Protein AF-A0A4U9XJS8-F1 (afdb_monomer_lite)

Radius of gyration: 16.62 Å; chains: 1; bounding box: 38×32×44 Å

Structure (mmCIF, N/CA/C/O backbone):
data_AF-A0A4U9XJS8-F1
#
_entry.id   AF-A0A4U9XJS8-F1
#
loop_
_atom_site.group_PDB
_atom_site.id
_atom_site.type_symbol
_atom_site.label_atom_id
_atom_site.label_alt_id
_atom_site.label_comp_id
_atom_site.label_asym_id
_atom_site.label_entity_id
_atom_site.label_seq_id
_atom_site.pdbx_PDB_ins_code
_atom_site.Cartn_x
_atom_site.Cartn_y
_atom_site.Cartn_z
_atom_site.occupancy
_atom_site.B_iso_or_equiv
_atom_site.auth_seq_id
_atom_site.auth_comp_id
_atom_site.auth_asym_id
_atom_site.auth_atom_id
_atom_site.pdbx_PDB_model_num
ATOM 1 N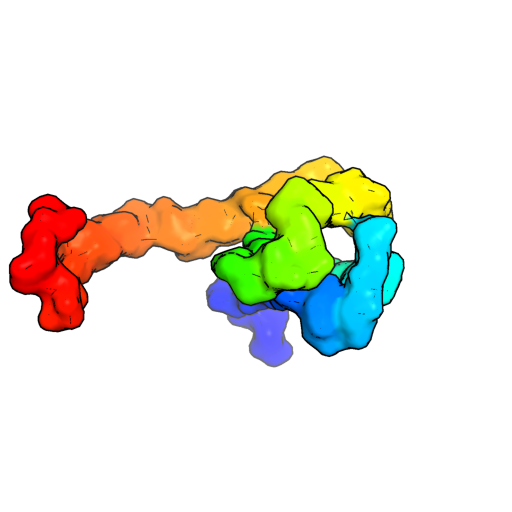 N . MET A 1 1 ? -21.042 -5.990 -4.225 1.00 69.31 1 MET A N 1
ATOM 2 C CA . MET A 1 1 ? -20.826 -7.019 -3.186 1.00 69.31 1 MET A CA 1
ATOM 3 C C . MET A 1 1 ? -19.716 -6.638 -2.203 1.00 69.31 1 MET A C 1
ATOM 5 O O . MET A 1 1 ? -19.952 -6.819 -1.026 1.00 69.31 1 MET A O 1
ATOM 9 N N . TRP A 1 2 ? -18.571 -6.056 -2.603 1.00 83.12 2 TRP A N 1
ATOM 10 C CA . TRP A 1 2 ? -17.618 -5.452 -1.639 1.00 83.12 2 TRP A CA 1
ATOM 11 C C . TRP A 1 2 ? -17.860 -3.950 -1.381 1.00 83.12 2 TRP A C 1
ATOM 13 O O . TRP A 1 2 ? -17.560 -3.458 -0.302 1.00 83.12 2 TRP A O 1
ATOM 23 N N . LYS A 1 3 ? -18.433 -3.226 -2.358 1.00 83.69 3 LYS A N 1
ATOM 24 C CA . LYS A 1 3 ? -18.662 -1.767 -2.296 1.00 83.69 3 LYS A CA 1
ATOM 25 C C . LYS A 1 3 ? -19.501 -1.319 -1.098 1.00 83.69 3 LYS A C 1
ATOM 27 O O . LYS A 1 3 ? -19.254 -0.250 -0.560 1.00 83.69 3 LYS A O 1
ATOM 32 N N . ASP A 1 4 ? -20.448 -2.155 -0.684 1.00 90.50 4 ASP A N 1
ATOM 33 C CA . ASP A 1 4 ? -21.396 -1.873 0.399 1.00 90.50 4 ASP A CA 1
ATOM 34 C C . ASP A 1 4 ? -20.822 -2.195 1.793 1.00 90.50 4 ASP A C 1
ATOM 36 O O . ASP A 1 4 ? -21.500 -2.015 2.800 1.00 90.50 4 ASP A O 1
ATOM 40 N N . LEU A 1 5 ? -19.587 -2.709 1.860 1.00 92.50 5 LEU A N 1
ATOM 41 C CA . LEU A 1 5 ? -18.896 -3.036 3.102 1.00 92.50 5 LEU A CA 1
ATOM 42 C C . LEU A 1 5 ? -17.829 -1.977 3.380 1.00 92.50 5 LEU A C 1
ATOM 44 O O . LEU A 1 5 ? -16.852 -1.850 2.639 1.00 92.50 5 LEU A O 1
ATOM 48 N N . ASP A 1 6 ? -17.999 -1.224 4.461 1.00 88.88 6 ASP A N 1
ATOM 49 C CA . ASP A 1 6 ? -17.090 -0.127 4.826 1.00 88.88 6 ASP A CA 1
ATOM 50 C C . ASP A 1 6 ? -15.751 -0.608 5.399 1.00 88.88 6 ASP A C 1
ATOM 52 O O . ASP A 1 6 ? -14.809 0.168 5.521 1.00 88.88 6 ASP A O 1
ATOM 56 N N . ASN A 1 7 ? -15.651 -1.891 5.743 1.00 90.94 7 ASN A N 1
ATOM 57 C CA . ASN A 1 7 ? -14.498 -2.494 6.405 1.00 90.94 7 ASN A CA 1
ATOM 58 C C . ASN A 1 7 ? -13.647 -3.391 5.490 1.00 90.94 7 ASN A C 1
ATOM 60 O O . ASN A 1 7 ? -12.811 -4.139 5.994 1.00 90.94 7 ASN A O 1
ATOM 64 N N . ILE A 1 8 ? -13.865 -3.346 4.173 1.00 93.50 8 ILE A N 1
ATOM 65 C CA . ILE A 1 8 ? -13.076 -4.104 3.193 1.00 93.50 8 ILE A CA 1
ATOM 66 C C . ILE A 1 8 ? -12.116 -3.164 2.460 1.00 93.50 8 ILE A C 1
ATOM 68 O O . ILE A 1 8 ? -12.547 -2.222 1.785 1.00 93.50 8 ILE A O 1
ATOM 72 N N . TYR A 1 9 ? -10.827 -3.479 2.589 1.00 94.88 9 TYR A N 1
ATOM 73 C CA . TYR A 1 9 ? -9.682 -2.771 2.019 1.00 94.88 9 TYR A CA 1
ATOM 74 C C . TYR A 1 9 ? -8.802 -3.759 1.249 1.00 94.88 9 TYR A C 1
ATOM 76 O O . TYR A 1 9 ? -8.863 -4.966 1.492 1.00 94.88 9 TYR A O 1
ATOM 84 N N . THR A 1 10 ? -8.003 -3.251 0.318 1.00 95.19 10 THR A N 1
ATOM 85 C CA . THR A 1 10 ? -7.097 -4.055 -0.506 1.00 95.19 10 THR A CA 1
ATOM 86 C C . THR A 1 10 ? -5.685 -3.531 -0.345 1.00 95.19 10 THR A C 1
ATOM 88 O O . THR A 1 10 ? -5.427 -2.365 -0.636 1.00 95.19 10 THR A O 1
ATOM 91 N N . ASP A 1 11 ? -4.774 -4.384 0.109 1.00 94.44 11 ASP A N 1
ATOM 92 C CA . ASP A 1 11 ? -3.355 -4.091 0.001 1.00 94.44 11 ASP A CA 1
ATOM 93 C C . ASP A 1 11 ? -2.846 -4.488 -1.393 1.00 94.44 11 ASP A C 1
ATOM 95 O O . ASP A 1 11 ? -3.350 -5.428 -2.012 1.00 94.44 11 ASP A O 1
ATOM 99 N N . ILE A 1 12 ? -1.885 -3.730 -1.911 1.00 95.31 12 ILE A N 1
ATOM 100 C CA . ILE A 1 12 ? -1.235 -3.994 -3.206 1.00 95.31 12 ILE A CA 1
ATOM 101 C C . ILE A 1 12 ? 0.226 -4.412 -3.006 1.00 95.31 12 ILE A C 1
ATOM 103 O O . ILE A 1 12 ? 1.097 -4.049 -3.796 1.00 95.31 12 ILE A O 1
ATOM 107 N N . SER A 1 13 ? 0.502 -5.151 -1.929 1.00 94.25 13 SER A N 1
ATOM 108 C CA . SER A 1 13 ? 1.865 -5.537 -1.573 1.00 94.25 13 SER A CA 1
ATOM 109 C C . SER A 1 13 ? 2.468 -6.537 -2.560 1.00 94.25 13 SER A C 1
ATOM 111 O O . SER A 1 13 ? 1.742 -7.302 -3.194 1.00 94.25 13 SER A O 1
ATOM 113 N N . ALA A 1 14 ? 3.799 -6.522 -2.709 1.00 93.38 14 ALA A N 1
ATOM 114 C CA . ALA A 1 14 ? 4.548 -7.407 -3.617 1.00 93.38 14 ALA A CA 1
ATOM 115 C C . ALA A 1 14 ? 4.147 -7.342 -5.109 1.00 93.38 14 ALA A C 1
ATOM 117 O O . ALA A 1 14 ? 4.572 -8.183 -5.906 1.00 93.38 14 ALA A O 1
ATOM 118 N N . ILE A 1 15 ? 3.338 -6.364 -5.531 1.00 92.69 15 ILE A N 1
ATOM 119 C CA . ILE A 1 15 ? 2.744 -6.364 -6.877 1.00 92.69 15 ILE A CA 1
ATOM 120 C C . ILE A 1 15 ? 3.791 -6.330 -8.005 1.00 92.69 15 ILE A C 1
ATOM 122 O O . ILE A 1 15 ? 3.569 -6.945 -9.047 1.00 92.69 15 ILE A O 1
ATOM 126 N N . GLN A 1 16 ? 4.951 -5.710 -7.764 1.00 91.50 16 GLN A N 1
ATOM 127 C CA . GLN A 1 16 ? 6.116 -5.690 -8.661 1.00 91.50 16 GLN A CA 1
ATOM 128 C C . GLN A 1 16 ? 6.779 -7.052 -8.900 1.00 91.50 16 GLN A C 1
ATOM 130 O O . GLN A 1 16 ? 7.410 -7.254 -9.939 1.00 91.50 16 GLN A O 1
ATOM 135 N N . ASP A 1 17 ? 6.609 -7.988 -7.968 1.00 89.25 17 ASP A N 1
ATOM 136 C CA . ASP A 1 17 ? 7.269 -9.294 -7.996 1.00 89.25 17 ASP A CA 1
ATOM 137 C C . ASP A 1 17 ? 6.303 -10.415 -8.410 1.00 89.25 17 ASP A C 1
ATOM 139 O O . ASP A 1 17 ? 6.714 -11.412 -9.011 1.00 89.25 17 ASP A O 1
ATOM 143 N N . ILE A 1 18 ? 5.008 -10.254 -8.110 1.00 86.06 18 ILE A N 1
ATOM 144 C CA . ILE A 1 18 ? 3.968 -11.261 -8.372 1.00 86.06 18 ILE A CA 1
ATOM 145 C C . ILE A 1 18 ? 3.517 -11.231 -9.836 1.00 86.06 18 ILE A C 1
ATOM 147 O O . ILE A 1 18 ? 3.376 -12.290 -10.458 1.00 86.06 18 ILE A O 1
ATOM 151 N N . ASP A 1 19 ? 3.293 -10.041 -10.404 1.00 73.38 19 ASP A N 1
ATOM 152 C CA . ASP A 1 19 ? 2.879 -9.905 -11.804 1.00 73.38 19 ASP A CA 1
ATOM 153 C C . ASP A 1 19 ? 4.088 -9.843 -12.742 1.00 73.38 19 ASP A C 1
ATOM 155 O O . ASP A 1 19 ? 4.390 -8.809 -13.330 1.00 73.38 19 ASP A O 1
ATOM 159 N N . SER A 1 20 ? 4.774 -10.984 -12.884 1.00 76.88 20 SER A N 1
ATOM 160 C CA . SER A 1 20 ? 5.956 -11.168 -13.736 1.00 76.88 20 SER A CA 1
ATOM 161 C C . SER A 1 20 ? 7.044 -10.110 -13.481 1.00 76.88 20 SER A C 1
ATOM 163 O O . SER A 1 20 ? 6.976 -9.063 -14.132 1.00 76.88 20 SER A O 1
ATOM 165 N N . PRO A 1 21 ? 8.116 -10.436 -12.723 1.00 77.06 21 PRO A N 1
ATOM 166 C CA . PRO A 1 21 ? 9.140 -9.492 -12.277 1.00 77.06 21 PRO A CA 1
ATOM 167 C C . PRO A 1 21 ? 9.428 -8.384 -13.285 1.00 77.06 21 PRO A C 1
ATOM 169 O O . PRO A 1 21 ? 9.765 -8.646 -14.449 1.00 77.06 21 PRO A O 1
ATOM 172 N N . ASP A 1 22 ? 9.207 -7.156 -12.842 1.00 85.25 22 ASP A N 1
ATOM 173 C CA . ASP A 1 22 ? 9.368 -5.956 -13.647 1.00 85.25 22 ASP A CA 1
ATOM 174 C C . ASP A 1 22 ? 10.574 -5.151 -13.151 1.00 85.25 22 ASP A C 1
ATOM 176 O O . ASP A 1 22 ? 11.208 -5.502 -12.157 1.00 85.25 22 ASP A O 1
ATOM 180 N N . GLN A 1 23 ? 10.958 -4.108 -13.874 1.00 91.56 23 GLN A N 1
ATOM 181 C CA . GLN A 1 23 ? 12.044 -3.217 -13.460 1.00 91.56 23 GLN A CA 1
ATOM 182 C C . GLN A 1 23 ? 11.476 -1.856 -13.103 1.00 91.56 23 GLN A C 1
ATOM 184 O O . GLN A 1 23 ? 10.520 -1.409 -13.736 1.00 91.56 23 GLN A O 1
ATOM 189 N N . PHE A 1 24 ? 12.074 -1.198 -12.113 1.00 94.38 24 PHE A N 1
ATOM 190 C CA . PHE A 1 24 ? 11.671 0.131 -11.667 1.00 94.38 24 PHE A CA 1
ATOM 191 C C . PHE A 1 24 ? 11.547 1.116 -12.855 1.00 94.38 24 PHE A C 1
ATOM 193 O O . PHE A 1 24 ? 12.442 1.142 -13.708 1.00 94.38 24 PHE A O 1
ATOM 200 N N . PRO A 1 25 ? 10.455 1.905 -12.959 1.00 94.56 25 PRO A N 1
ATOM 201 C CA . PRO A 1 25 ? 9.389 2.117 -11.969 1.00 94.56 25 PRO A CA 1
ATOM 202 C C . PRO A 1 25 ? 8.182 1.157 -12.101 1.00 94.56 25 PRO A C 1
ATOM 204 O O . PRO A 1 25 ? 7.063 1.501 -11.740 1.00 94.56 25 PRO A O 1
ATOM 207 N N . PHE A 1 26 ? 8.396 -0.056 -12.612 1.00 94.94 26 PHE A N 1
ATOM 208 C CA . PHE A 1 26 ? 7.424 -1.158 -12.666 1.00 94.94 26 PHE A CA 1
ATOM 209 C C . PHE A 1 26 ? 6.168 -0.867 -13.524 1.00 94.94 26 PHE A C 1
ATOM 211 O O . PHE A 1 26 ? 5.042 -0.896 -13.017 1.00 94.94 26 PHE A O 1
ATOM 218 N N . PRO A 1 27 ? 6.305 -0.609 -14.842 1.00 93.56 27 PRO A N 1
ATOM 219 C CA . PRO A 1 27 ? 5.186 -0.249 -15.728 1.00 93.56 27 PRO A CA 1
ATOM 220 C C . PRO A 1 27 ? 4.029 -1.267 -15.781 1.00 93.56 27 PRO A C 1
ATOM 222 O O . PRO A 1 27 ? 2.884 -0.901 -16.069 1.00 93.56 27 PRO A O 1
ATOM 225 N N . LYS A 1 28 ? 4.275 -2.555 -15.520 1.00 93.25 28 LYS A N 1
ATOM 226 C CA . LYS A 1 28 ? 3.199 -3.557 -15.420 1.00 93.25 28 LYS A CA 1
ATOM 227 C C . LYS A 1 28 ? 2.394 -3.381 -14.138 1.00 93.25 28 LYS A C 1
ATOM 229 O O . LYS A 1 28 ? 1.162 -3.341 -14.190 1.00 93.25 28 LYS A O 1
ATOM 234 N N . SER A 1 29 ? 3.085 -3.203 -13.013 1.00 94.38 29 SER A N 1
ATOM 235 C CA . SER A 1 29 ? 2.462 -2.874 -11.731 1.00 94.38 29 SER A CA 1
ATOM 236 C C . SER A 1 29 ? 1.659 -1.591 -11.834 1.00 94.38 29 SER A C 1
ATOM 238 O O . SER A 1 29 ? 0.514 -1.562 -11.388 1.00 94.38 29 SER A O 1
ATOM 240 N N . GLU A 1 30 ? 2.201 -0.570 -12.501 1.00 94.94 30 GLU A N 1
ATOM 241 C CA . GLU A 1 30 ? 1.499 0.689 -12.754 1.00 94.94 30 GLU A CA 1
ATOM 242 C C . GLU A 1 30 ? 0.131 0.445 -13.406 1.00 94.94 30 GLU A C 1
ATOM 244 O O . GLU A 1 30 ? -0.901 0.927 -12.929 1.00 94.94 30 GLU A O 1
ATOM 249 N N . LYS A 1 31 ? 0.095 -0.371 -14.466 1.00 94.50 31 LYS A N 1
ATOM 250 C CA . LYS A 1 31 ? -1.146 -0.715 -15.166 1.00 94.50 31 LYS A CA 1
ATOM 251 C C . LYS A 1 31 ? -2.155 -1.403 -14.245 1.00 94.50 31 LYS A C 1
ATOM 253 O O . LYS A 1 31 ? -3.341 -1.070 -14.283 1.00 94.50 31 LYS A O 1
ATOM 258 N N . ASN A 1 32 ? -1.707 -2.345 -13.420 1.00 94.56 32 ASN A N 1
ATOM 259 C CA . ASN A 1 32 ? -2.588 -3.056 -12.495 1.00 94.56 32 ASN A CA 1
ATOM 260 C C . ASN A 1 32 ? -3.116 -2.143 -11.388 1.00 94.56 32 ASN A C 1
ATOM 262 O O . ASN A 1 32 ? -4.308 -2.182 -11.078 1.00 94.56 32 ASN A O 1
ATOM 266 N N . VAL A 1 33 ? -2.263 -1.284 -10.830 1.00 96.00 33 VAL A N 1
ATOM 267 C CA . VAL A 1 33 ? -2.665 -0.327 -9.793 1.00 96.00 33 VAL A CA 1
ATOM 268 C C . VAL A 1 33 ? -3.623 0.721 -10.360 1.00 96.00 33 VAL A C 1
ATOM 270 O O . VAL A 1 33 ? -4.580 1.089 -9.680 1.00 96.00 33 VAL A O 1
ATOM 273 N N . ARG A 1 34 ? -3.473 1.129 -11.627 1.00 97.25 34 ARG A N 1
ATOM 274 C CA . ARG A 1 34 ? -4.446 2.006 -12.302 1.00 97.25 34 ARG A CA 1
ATOM 275 C C . ARG A 1 34 ? -5.837 1.363 -12.364 1.00 97.25 34 ARG A C 1
ATOM 277 O O . ARG A 1 34 ? -6.821 2.000 -11.995 1.00 97.25 34 ARG A O 1
ATOM 284 N N . ILE A 1 35 ? -5.913 0.079 -12.720 1.00 96.38 35 ILE A N 1
ATOM 285 C CA . ILE A 1 35 ? -7.172 -0.688 -12.712 1.00 96.38 35 ILE A CA 1
ATOM 286 C C . ILE A 1 35 ? -7.730 -0.807 -11.284 1.00 96.38 35 ILE A C 1
ATOM 288 O O . ILE A 1 35 ? -8.927 -0.609 -11.061 1.00 96.38 35 ILE A O 1
ATOM 292 N N . ALA A 1 36 ? -6.874 -1.101 -10.300 1.00 95.50 36 ALA A N 1
ATOM 293 C CA . ALA A 1 36 ? -7.279 -1.186 -8.899 1.00 95.50 36 ALA A CA 1
ATOM 294 C C . ALA A 1 36 ? -7.872 0.144 -8.412 1.00 95.50 36 ALA A C 1
ATOM 296 O O . ALA A 1 36 ? -8.958 0.151 -7.831 1.00 95.50 36 ALA A O 1
ATOM 297 N N . LYS A 1 37 ? -7.222 1.272 -8.717 1.00 97.00 37 LYS A N 1
ATOM 298 C CA . LYS A 1 37 ? -7.712 2.618 -8.401 1.00 97.00 37 LYS A CA 1
ATOM 299 C C . LYS A 1 37 ? -9.083 2.882 -9.027 1.00 97.00 37 LYS A C 1
ATOM 301 O O . LYS A 1 37 ? -9.975 3.351 -8.325 1.00 97.00 37 LYS A O 1
ATOM 306 N N . GLU A 1 38 ? -9.274 2.566 -10.308 1.00 96.94 38 GLU A N 1
ATOM 307 C CA . GLU A 1 38 ? -10.553 2.771 -11.009 1.00 96.94 38 GLU A CA 1
ATOM 308 C C . GLU A 1 38 ? -11.706 1.969 -10.386 1.00 96.94 38 GLU A C 1
ATOM 310 O O . GLU A 1 38 ? -12.841 2.448 -10.307 1.00 96.94 38 GLU A O 1
ATOM 315 N N . ILE A 1 39 ? -11.428 0.747 -9.930 1.00 95.62 39 ILE A N 1
ATOM 316 C CA . ILE A 1 39 ? -12.444 -0.151 -9.375 1.00 95.62 39 ILE A CA 1
ATOM 317 C C . ILE A 1 39 ? -12.731 0.162 -7.901 1.00 95.62 39 ILE A C 1
ATOM 319 O O . ILE A 1 39 ? -13.903 0.173 -7.506 1.00 95.62 39 ILE A O 1
ATOM 323 N N . LEU A 1 40 ? -11.678 0.369 -7.103 1.00 94.88 40 LEU A N 1
ATOM 324 C CA . LEU A 1 40 ? -11.707 0.440 -5.636 1.00 94.88 40 LEU A CA 1
ATOM 325 C C . LEU A 1 40 ? -11.781 1.873 -5.095 1.00 94.88 40 LEU A C 1
ATOM 327 O O . LEU A 1 40 ? -12.419 2.108 -4.067 1.00 94.88 40 LEU A O 1
ATOM 331 N N . GLY A 1 41 ? -11.146 2.818 -5.789 1.00 95.06 41 GLY A N 1
ATOM 332 C CA . GLY A 1 41 ? -10.818 4.148 -5.279 1.00 95.06 41 GLY A CA 1
ATOM 333 C C . GLY A 1 41 ? -9.608 4.137 -4.334 1.00 95.06 41 GLY A C 1
ATOM 334 O O . GLY A 1 41 ? -9.401 3.189 -3.578 1.00 95.06 41 GLY A O 1
ATOM 335 N N . ALA A 1 42 ? -8.826 5.222 -4.339 1.00 96.19 42 ALA A N 1
ATOM 336 C CA . ALA A 1 42 ? -7.581 5.336 -3.566 1.00 96.19 42 ALA A CA 1
ATOM 337 C C . ALA A 1 42 ? -7.774 5.105 -2.054 1.00 96.19 42 ALA A C 1
ATOM 339 O O . ALA A 1 42 ? -7.011 4.378 -1.433 1.00 96.19 42 ALA A O 1
ATOM 340 N N . LYS A 1 43 ? -8.881 5.600 -1.479 1.00 95.69 43 LYS A N 1
ATOM 341 C CA . LYS A 1 43 ? -9.229 5.476 -0.045 1.00 95.69 43 LYS A CA 1
ATOM 342 C C . LYS A 1 43 ? -9.512 4.046 0.438 1.00 95.69 43 LYS A C 1
ATOM 344 O O . LYS A 1 43 ? -9.877 3.869 1.605 1.00 95.69 43 LYS A O 1
ATOM 349 N N . ARG A 1 44 ? -9.439 3.047 -0.447 1.00 95.81 44 ARG A N 1
ATOM 350 C CA . ARG A 1 44 ? -9.587 1.617 -0.130 1.00 95.81 44 ARG A CA 1
ATOM 351 C C . ARG A 1 44 ? -8.331 0.799 -0.436 1.00 95.81 44 ARG A C 1
ATOM 353 O O . ARG A 1 44 ? -8.348 -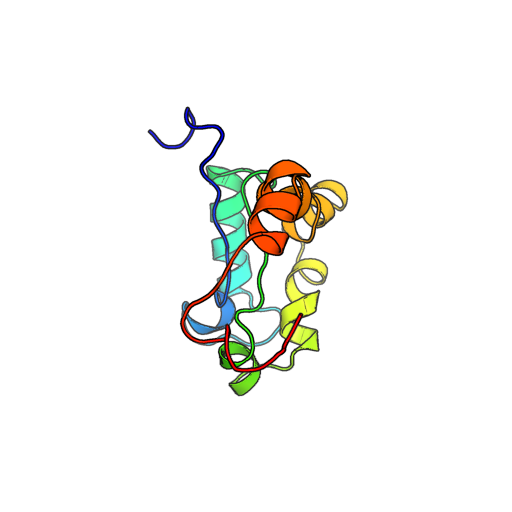0.409 -0.206 1.00 95.81 44 ARG A O 1
ATOM 360 N N . ILE A 1 45 ? -7.277 1.444 -0.927 1.00 97.50 45 ILE A N 1
ATOM 361 C CA . ILE A 1 45 ? -5.994 0.823 -1.246 1.00 97.50 45 ILE A CA 1
ATOM 362 C C . ILE A 1 45 ? -5.002 1.143 -0.125 1.00 97.50 45 ILE A C 1
ATOM 364 O O . ILE A 1 45 ? -5.001 2.251 0.407 1.00 97.50 45 ILE A O 1
ATOM 368 N N . ILE A 1 46 ? -4.179 0.164 0.242 1.00 97.69 46 ILE A N 1
ATOM 369 C CA . ILE A 1 46 ? -3.072 0.326 1.188 1.00 97.69 46 ILE A CA 1
ATOM 370 C C . ILE A 1 46 ? -1.788 -0.150 0.508 1.00 97.69 46 ILE A C 1
ATOM 372 O O . ILE A 1 46 ? -1.756 -1.233 -0.080 1.00 97.69 46 ILE A O 1
ATOM 376 N N . TRP A 1 47 ? -0.730 0.655 0.581 1.00 97.12 47 TRP A N 1
ATOM 377 C CA . TRP A 1 47 ? 0.595 0.245 0.128 1.00 97.12 47 TRP A CA 1
ATOM 378 C C . TRP A 1 47 ? 1.342 -0.546 1.208 1.00 97.12 47 TRP A C 1
ATOM 380 O O . TRP A 1 47 ? 1.308 -0.206 2.391 1.00 97.12 47 TRP A O 1
ATOM 390 N N . GLY A 1 48 ? 2.059 -1.581 0.780 1.00 95.38 48 GLY A N 1
ATOM 391 C CA . GLY A 1 48 ? 3.010 -2.326 1.594 1.00 95.38 48 GLY A CA 1
ATOM 392 C C . GLY A 1 48 ? 4.092 -2.908 0.692 1.00 95.38 48 GLY A C 1
ATOM 393 O O . GLY A 1 48 ? 3.803 -3.383 -0.396 1.00 95.38 48 GLY A O 1
ATOM 394 N N . THR A 1 49 ? 5.357 -2.879 1.105 1.00 94.44 49 THR A N 1
ATOM 395 C CA . THR A 1 49 ? 6.446 -3.354 0.229 1.00 94.44 49 THR A CA 1
ATOM 396 C C . THR A 1 49 ? 6.532 -4.879 0.142 1.00 94.44 49 THR A C 1
ATOM 398 O O . THR A 1 49 ? 7.143 -5.401 -0.787 1.00 94.44 49 THR A O 1
ATOM 401 N N . ASP A 1 50 ? 5.952 -5.594 1.111 1.00 93.69 50 ASP A N 1
ATOM 402 C CA . ASP A 1 50 ? 6.184 -7.025 1.369 1.00 93.69 50 ASP A CA 1
ATOM 403 C C . ASP A 1 50 ? 7.674 -7.368 1.596 1.00 93.69 50 ASP A C 1
ATOM 405 O O . ASP A 1 50 ? 8.206 -8.417 1.224 1.00 93.69 50 ASP A O 1
ATOM 409 N N . SER A 1 51 ? 8.400 -6.438 2.221 1.00 92.12 51 SER A N 1
ATOM 410 C CA . SER A 1 51 ? 9.741 -6.720 2.734 1.00 92.12 51 SER A CA 1
ATOM 411 C C . SER A 1 51 ? 9.666 -7.661 3.949 1.00 92.12 51 SER A C 1
ATOM 413 O O . SER A 1 51 ? 8.796 -7.481 4.802 1.00 92.12 51 SER A O 1
ATOM 415 N N . PRO A 1 52 ? 10.589 -8.637 4.081 1.00 92.56 52 PRO A N 1
ATOM 416 C CA . PRO A 1 52 ? 11.886 -8.704 3.399 1.00 92.56 52 PRO A CA 1
ATOM 417 C C . PRO A 1 52 ? 11.895 -9.444 2.055 1.00 92.56 52 PRO A C 1
ATOM 419 O O . PRO A 1 52 ? 12.929 -9.432 1.393 1.00 92.56 52 PRO A O 1
ATOM 422 N N . TRP A 1 53 ? 10.810 -10.104 1.647 1.00 91.94 53 TRP A N 1
ATOM 423 C CA . TRP A 1 53 ? 10.838 -10.971 0.466 1.00 91.94 53 TRP A CA 1
ATOM 424 C C . TRP A 1 53 ? 11.069 -10.183 -0.831 1.00 91.94 53 TRP A C 1
ATOM 426 O O . TRP A 1 53 ? 12.029 -10.472 -1.549 1.00 91.94 53 TRP A O 1
ATOM 436 N N . SER A 1 54 ? 10.296 -9.123 -1.073 1.00 91.75 54 SER A N 1
ATOM 437 C CA . SER A 1 54 ? 10.462 -8.250 -2.250 1.00 91.75 54 SER A CA 1
ATOM 438 C C . SER A 1 54 ? 11.851 -7.603 -2.327 1.00 91.75 54 SER A C 1
ATOM 440 O O . SER A 1 54 ? 12.407 -7.388 -3.406 1.00 91.75 54 SER A O 1
ATOM 442 N N . ALA A 1 55 ? 12.461 -7.338 -1.165 1.00 93.00 55 ALA A N 1
ATOM 443 C CA . ALA A 1 55 ? 13.792 -6.743 -1.059 1.00 93.00 55 ALA A CA 1
ATOM 444 C C . ALA A 1 55 ? 14.927 -7.701 -1.479 1.00 93.00 55 ALA A C 1
ATOM 446 O O . ALA A 1 55 ? 16.095 -7.316 -1.501 1.00 93.00 55 ALA A O 1
ATOM 447 N N . THR A 1 56 ? 14.607 -8.958 -1.811 1.00 92.19 56 THR A N 1
ATOM 448 C CA . THR A 1 56 ? 15.558 -9.890 -2.437 1.00 92.19 56 THR A CA 1
ATOM 449 C C . THR A 1 56 ? 15.700 -9.673 -3.947 1.00 92.19 56 THR A C 1
ATOM 451 O O . THR A 1 56 ? 16.683 -10.141 -4.526 1.00 92.19 56 THR A O 1
ATOM 454 N N . PHE A 1 57 ? 14.764 -8.946 -4.572 1.00 90.50 57 PHE A N 1
ATOM 455 C CA . PHE A 1 57 ? 14.740 -8.664 -6.013 1.00 90.50 57 PHE A CA 1
ATOM 456 C C . PHE A 1 57 ? 14.974 -7.187 -6.336 1.00 90.50 57 PHE A C 1
ATOM 458 O O . PHE A 1 57 ? 15.605 -6.882 -7.345 1.00 90.50 57 PHE A O 1
ATOM 465 N N . ASN A 1 58 ? 14.499 -6.291 -5.469 1.00 93.06 58 ASN A N 1
ATOM 466 C CA . ASN A 1 58 ? 14.529 -4.842 -5.663 1.00 93.06 58 ASN A CA 1
ATOM 467 C C . ASN A 1 58 ? 15.147 -4.153 -4.443 1.00 93.06 58 ASN A C 1
ATOM 469 O O . ASN A 1 58 ? 15.152 -4.703 -3.336 1.00 93.06 58 ASN A O 1
ATOM 473 N N . THR A 1 59 ? 15.644 -2.931 -4.607 1.00 94.88 59 THR A N 1
ATOM 474 C CA . THR A 1 59 ? 16.069 -2.138 -3.448 1.00 94.88 59 THR A CA 1
ATOM 475 C C . THR A 1 59 ? 14.853 -1.693 -2.635 1.00 94.88 59 THR A C 1
ATOM 477 O O . THR A 1 59 ? 13.773 -1.457 -3.170 1.00 94.88 59 THR A O 1
ATOM 480 N N . TYR A 1 60 ? 15.016 -1.539 -1.318 1.00 95.00 60 TYR A N 1
ATOM 481 C CA . TYR A 1 60 ? 13.927 -1.024 -0.482 1.00 95.00 60 TYR A CA 1
ATOM 482 C C . TYR A 1 60 ? 13.499 0.391 -0.896 1.00 95.00 60 TYR A C 1
ATOM 484 O O . TYR A 1 60 ? 12.328 0.723 -0.769 1.00 95.00 60 TYR A O 1
ATOM 492 N N . GLU A 1 61 ? 14.432 1.207 -1.398 1.00 96.25 61 GLU A N 1
ATOM 493 C CA . GLU A 1 61 ? 14.141 2.541 -1.930 1.00 96.25 61 GLU A CA 1
ATOM 494 C C . GLU A 1 61 ? 13.178 2.454 -3.114 1.00 96.25 61 GLU A C 1
ATOM 496 O O . GLU A 1 61 ? 12.093 3.018 -3.030 1.00 96.25 61 GLU A O 1
ATOM 501 N N . GLU A 1 62 ? 13.497 1.654 -4.138 1.00 95.94 62 GLU A N 1
ATOM 502 C CA . GLU A 1 62 ? 12.606 1.428 -5.285 1.00 95.94 62 GLU A CA 1
ATOM 503 C C . GLU A 1 62 ? 11.221 0.935 -4.842 1.00 95.94 62 GLU A C 1
ATOM 505 O O . GLU A 1 62 ? 10.200 1.424 -5.317 1.00 95.94 62 GLU A O 1
ATOM 510 N N . LEU A 1 63 ? 11.165 -0.004 -3.893 1.00 95.44 63 LEU A N 1
ATOM 511 C CA . LEU A 1 63 ? 9.897 -0.500 -3.356 1.00 95.44 63 LEU A CA 1
ATOM 512 C C . LEU A 1 63 ? 9.118 0.582 -2.598 1.00 95.44 63 LEU A C 1
ATOM 514 O O . LEU A 1 63 ? 7.897 0.638 -2.685 1.00 95.44 63 LEU A O 1
ATOM 518 N N . ALA A 1 64 ? 9.789 1.425 -1.821 1.00 95.12 64 ALA A N 1
ATOM 519 C CA . ALA A 1 64 ? 9.123 2.435 -1.011 1.00 95.12 64 ALA A CA 1
ATOM 520 C C . ALA A 1 64 ? 8.598 3.609 -1.848 1.00 95.12 64 ALA A C 1
ATOM 522 O O . ALA A 1 64 ? 7.572 4.175 -1.475 1.00 95.12 64 ALA A O 1
ATOM 523 N N . THR A 1 65 ? 9.264 3.953 -2.956 1.00 96.00 65 THR A N 1
ATOM 524 C CA . THR A 1 65 ? 9.018 5.212 -3.678 1.00 96.00 65 THR A CA 1
ATOM 525 C C . THR A 1 65 ? 8.401 5.052 -5.064 1.00 96.00 65 THR A C 1
ATOM 527 O O . THR A 1 65 ? 7.963 6.046 -5.628 1.00 96.00 65 THR A O 1
ATOM 530 N N . TRP A 1 66 ? 8.298 3.849 -5.644 1.00 95.62 66 TRP A N 1
ATOM 531 C CA . TRP A 1 66 ? 7.867 3.730 -7.050 1.00 95.62 66 TRP A CA 1
ATOM 532 C C . TRP A 1 66 ? 6.489 4.336 -7.357 1.00 95.62 66 TRP A C 1
ATOM 534 O O . TRP A 1 66 ? 6.285 4.806 -8.471 1.00 95.62 66 TRP A O 1
ATOM 544 N N . LEU A 1 67 ? 5.558 4.363 -6.392 1.00 96.81 67 LEU A N 1
ATOM 545 C CA . LEU A 1 67 ? 4.247 5.010 -6.549 1.00 96.81 67 LEU A CA 1
ATOM 546 C C . LEU A 1 67 ? 4.340 6.538 -6.701 1.00 96.81 67 LEU A C 1
ATOM 548 O O . LEU A 1 67 ? 3.422 7.137 -7.257 1.00 96.81 67 LEU A O 1
ATOM 552 N N . GLU A 1 68 ? 5.420 7.154 -6.216 1.00 96.50 68 GLU A N 1
ATOM 553 C CA . GLU A 1 68 ? 5.730 8.584 -6.377 1.00 96.50 68 GLU A CA 1
ATOM 554 C C . GLU A 1 68 ? 6.278 8.887 -7.779 1.00 96.50 68 GLU A C 1
ATOM 556 O O . GLU A 1 68 ? 6.071 9.976 -8.310 1.00 96.50 68 GLU A O 1
ATOM 561 N N . GLU A 1 69 ? 6.941 7.910 -8.402 1.00 96.38 69 GLU A N 1
ATOM 562 C CA . GLU A 1 69 ? 7.566 8.042 -9.724 1.00 96.38 69 GLU A CA 1
ATOM 563 C C . GLU A 1 69 ? 6.591 7.820 -10.891 1.00 96.38 69 GLU A C 1
ATOM 565 O O . GLU A 1 69 ? 6.943 8.025 -12.056 1.00 96.38 69 GLU A O 1
ATOM 570 N N . VAL A 1 70 ? 5.358 7.394 -10.602 1.00 94.19 70 VAL A N 1
ATOM 571 C CA . VAL A 1 70 ? 4.331 7.090 -11.605 1.00 94.19 70 VAL A CA 1
ATOM 572 C C . VAL A 1 70 ? 3.082 7.946 -11.417 1.00 94.19 70 VAL A C 1
ATOM 574 O O . VAL A 1 70 ? 2.565 8.120 -10.317 1.00 94.19 70 VAL A O 1
ATOM 577 N N . ASP A 1 71 ? 2.524 8.440 -12.522 1.00 95.00 71 ASP A N 1
ATOM 578 C CA . ASP A 1 71 ? 1.335 9.303 -12.512 1.00 95.00 71 ASP A CA 1
ATOM 579 C C . ASP A 1 71 ? 0.036 8.476 -12.420 1.00 95.00 71 ASP A C 1
ATOM 581 O O . ASP A 1 71 ? -0.757 8.358 -13.369 1.00 95.00 71 ASP A O 1
ATOM 585 N N . ILE A 1 72 ? -0.148 7.804 -11.280 1.00 96.62 72 ILE A N 1
ATOM 586 C CA . ILE A 1 72 ? -1.363 7.035 -10.966 1.00 96.62 72 ILE A CA 1
ATOM 587 C C . ILE A 1 72 ? -2.271 7.813 -10.018 1.00 96.62 72 ILE A C 1
ATOM 589 O O . ILE A 1 72 ? -3.490 7.828 -10.217 1.00 96.62 72 ILE A O 1
ATOM 593 N N . PHE A 1 73 ? -1.704 8.427 -8.981 1.00 97.56 73 PHE A N 1
ATOM 594 C CA . PHE A 1 73 ? -2.424 9.070 -7.884 1.00 97.56 73 PHE A CA 1
ATOM 595 C C . PHE A 1 73 ? -2.163 10.574 -7.869 1.00 97.56 73 PHE A C 1
ATOM 597 O O . PHE A 1 73 ? -1.057 11.024 -8.150 1.00 97.56 73 PHE A O 1
ATOM 604 N N . SER A 1 74 ? -3.180 11.360 -7.512 1.00 97.81 74 SER A N 1
ATOM 605 C CA . SER A 1 74 ? -2.933 12.732 -7.069 1.00 97.81 74 SER A CA 1
ATOM 606 C C . SER A 1 74 ? -2.178 12.722 -5.734 1.00 97.81 74 SER A C 1
ATOM 608 O O . SER A 1 74 ? -2.159 11.709 -5.038 1.00 97.81 74 SER A O 1
ATOM 610 N N . GLN A 1 75 ? -1.619 13.863 -5.332 1.00 97.44 75 GLN A N 1
ATOM 611 C CA . GLN A 1 75 ? -0.932 13.987 -4.042 1.00 97.44 75 GLN A CA 1
ATOM 612 C C . GLN A 1 75 ? -1.807 13.544 -2.850 1.00 97.44 75 GLN A C 1
ATOM 614 O O . GLN A 1 75 ? -1.349 12.778 -2.011 1.00 97.44 75 GLN A O 1
ATOM 619 N N . GLU A 1 76 ? -3.078 13.968 -2.798 1.00 98.06 76 GLU A N 1
ATOM 620 C CA . GLU A 1 76 ? -4.014 13.577 -1.724 1.00 98.06 76 GLU A CA 1
ATOM 621 C C . GLU A 1 76 ? -4.277 12.063 -1.739 1.00 98.06 76 GLU A C 1
ATOM 623 O O . GLU A 1 76 ? -4.301 11.406 -0.701 1.00 98.06 76 GLU A O 1
ATOM 628 N N . GLU A 1 77 ? -4.454 11.486 -2.928 1.00 98.38 77 GLU A N 1
ATOM 629 C CA . GLU A 1 77 ? -4.688 10.050 -3.065 1.00 98.38 77 GLU A CA 1
ATOM 630 C C . GLU A 1 77 ? -3.455 9.231 -2.678 1.00 98.38 77 GLU A C 1
ATOM 632 O O . GLU A 1 77 ? -3.592 8.146 -2.116 1.00 98.38 77 GLU A O 1
ATOM 637 N N . LEU A 1 78 ? -2.261 9.741 -2.966 1.00 97.94 78 LEU A N 1
ATOM 638 C CA . LEU A 1 78 ? -1.012 9.095 -2.603 1.00 97.94 78 LEU A CA 1
ATOM 639 C C . LEU A 1 78 ? -0.815 9.096 -1.081 1.00 97.94 78 LEU A C 1
ATOM 641 O O . LEU A 1 78 ? -0.481 8.058 -0.516 1.00 97.94 78 LEU A O 1
ATOM 645 N N . GLU A 1 79 ? -1.110 10.208 -0.401 1.00 97.81 79 GLU 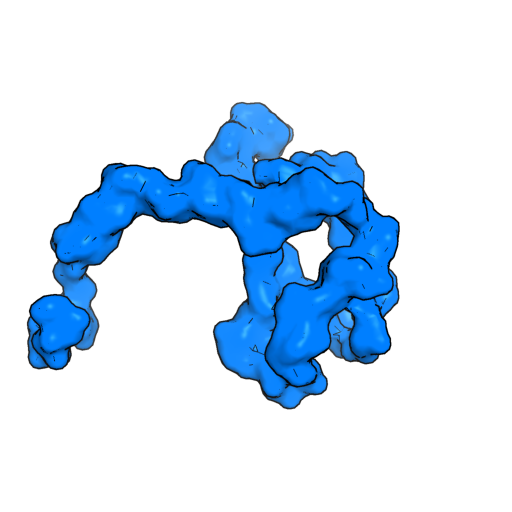A N 1
ATOM 646 C CA . GLU A 1 79 ? -1.127 10.276 1.070 1.00 97.81 79 GLU A CA 1
ATOM 647 C C . GLU A 1 79 ? -2.117 9.267 1.672 1.00 97.81 79 GLU A C 1
ATOM 649 O O . GLU A 1 79 ? -1.813 8.593 2.663 1.00 97.81 79 GLU A O 1
ATOM 654 N N . ASP A 1 80 ? -3.282 9.099 1.041 1.00 98.00 80 ASP A N 1
ATOM 655 C CA . ASP A 1 80 ? -4.262 8.098 1.454 1.00 98.00 80 ASP A CA 1
ATOM 656 C C . ASP A 1 80 ? -3.757 6.661 1.295 1.00 98.00 80 ASP A C 1
ATOM 658 O O . ASP A 1 80 ? -4.000 5.836 2.182 1.00 98.00 80 ASP A O 1
ATOM 662 N N . VAL A 1 81 ? -3.082 6.359 0.185 1.00 97.94 81 VAL A N 1
ATOM 663 C CA . VAL A 1 81 ? -2.571 5.018 -0.140 1.00 97.94 81 VAL A CA 1
ATOM 664 C C . VAL A 1 81 ? -1.353 4.652 0.710 1.00 97.94 81 VAL A C 1
ATOM 666 O O . VAL A 1 81 ? -1.259 3.517 1.184 1.00 97.94 81 VAL A O 1
ATOM 669 N N . LEU A 1 82 ? -0.438 5.601 0.920 1.00 97.12 82 LEU A N 1
ATOM 670 C CA . LEU A 1 82 ? 0.802 5.389 1.668 1.00 97.12 82 LEU A CA 1
ATOM 671 C C . LEU A 1 82 ? 0.601 5.447 3.189 1.00 97.12 82 LEU A C 1
ATOM 673 O O . LEU A 1 82 ? 1.367 4.819 3.918 1.00 97.12 82 LEU A O 1
ATOM 677 N N . TYR A 1 83 ? -0.403 6.183 3.686 1.00 96.69 83 TYR A N 1
ATOM 678 C CA . TYR A 1 83 ? -0.544 6.415 5.126 1.00 96.69 83 TYR A CA 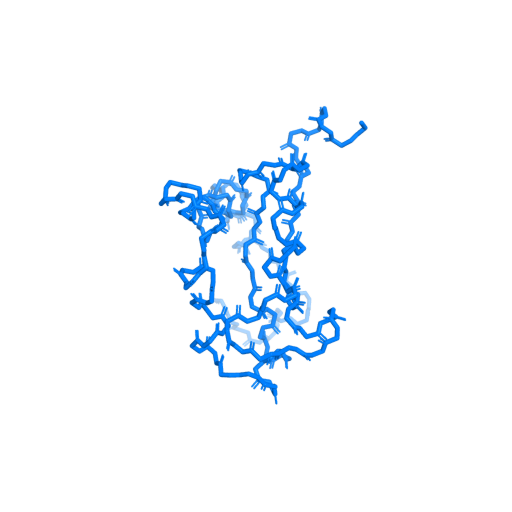1
ATOM 679 C C . TYR A 1 83 ? -1.990 6.495 5.633 1.00 96.69 83 TYR A C 1
ATOM 681 O O . TYR A 1 83 ? -2.385 5.650 6.445 1.00 96.69 83 TYR A O 1
ATOM 689 N N . ASN A 1 84 ? -2.800 7.468 5.190 1.00 97.69 84 ASN A N 1
ATOM 690 C CA . ASN A 1 84 ? -4.041 7.821 5.907 1.00 97.69 84 ASN A CA 1
ATOM 691 C C . ASN A 1 84 ? -5.042 6.655 5.970 1.00 97.69 84 ASN A C 1
ATOM 693 O O . ASN A 1 84 ? -5.772 6.494 6.954 1.00 97.69 84 ASN A O 1
ATOM 697 N N . THR A 1 85 ? -5.095 5.813 4.929 1.00 96.75 85 THR A N 1
ATOM 698 C CA . THR A 1 85 ? -5.973 4.635 4.932 1.00 96.75 85 THR A CA 1
ATOM 699 C C . THR A 1 85 ? -5.535 3.636 5.996 1.00 96.75 85 THR A C 1
ATOM 701 O O . THR A 1 85 ? -6.380 3.182 6.769 1.00 96.75 85 THR A O 1
ATOM 704 N N . ALA A 1 86 ? -4.238 3.338 6.093 1.00 95.50 86 ALA A N 1
ATOM 705 C CA . ALA A 1 86 ? -3.702 2.454 7.124 1.00 95.50 86 ALA A CA 1
ATOM 706 C C . ALA A 1 86 ? -3.901 3.044 8.529 1.00 95.50 86 ALA A C 1
ATOM 708 O O . ALA A 1 86 ? -4.334 2.328 9.432 1.00 95.50 86 ALA A O 1
ATOM 709 N N . GLU A 1 87 ? -3.682 4.350 8.700 1.00 95.81 87 GLU A N 1
ATOM 710 C CA . GLU A 1 87 ? -3.897 5.046 9.971 1.00 95.81 87 GLU A CA 1
ATOM 711 C C . GLU A 1 87 ? -5.328 4.894 10.480 1.00 95.81 87 GLU A C 1
ATOM 713 O O . GLU A 1 87 ? -5.568 4.405 11.590 1.00 95.81 87 GLU A O 1
ATOM 718 N N . ARG A 1 88 ? -6.290 5.223 9.622 1.00 94.00 88 ARG A N 1
ATOM 719 C CA . ARG A 1 88 ? -7.719 5.119 9.921 1.00 94.00 88 ARG A CA 1
ATOM 720 C C . ARG A 1 88 ? -8.160 3.688 10.248 1.00 94.00 88 ARG A C 1
ATOM 722 O O . ARG A 1 88 ? -9.121 3.505 11.003 1.00 94.00 88 ARG A O 1
ATOM 729 N N . VAL A 1 89 ? -7.523 2.678 9.652 1.00 92.75 89 VAL A N 1
ATOM 730 C CA . VAL A 1 89 ? -7.925 1.267 9.778 1.00 92.75 89 VAL A CA 1
ATOM 731 C C . VAL A 1 89 ? -7.252 0.592 10.971 1.00 92.75 89 VAL A C 1
ATOM 733 O O . VAL A 1 89 ? -7.957 0.014 11.804 1.00 92.75 89 VAL A O 1
ATOM 736 N N . TYR A 1 90 ? -5.925 0.676 11.072 1.00 91.25 90 TYR A N 1
ATOM 737 C CA . TYR A 1 90 ? -5.124 -0.110 12.012 1.00 91.25 90 TYR A CA 1
ATOM 738 C C . TYR A 1 90 ? -4.875 0.596 13.347 1.00 91.25 90 TYR A C 1
ATOM 740 O O . TYR A 1 90 ? -4.931 -0.052 14.390 1.00 91.25 90 TYR A O 1
ATOM 748 N N . PHE A 1 91 ? -4.661 1.913 13.361 1.00 91.88 91 PHE A N 1
ATOM 749 C CA . PHE A 1 91 ? -4.162 2.623 14.550 1.00 91.88 91 PHE A CA 1
ATOM 750 C C . PHE A 1 91 ? -5.266 3.264 15.404 1.00 91.88 91 PHE A C 1
ATOM 752 O O . PHE A 1 91 ? -5.079 4.300 16.039 1.00 91.88 91 PHE A O 1
ATOM 759 N N . LYS A 1 92 ? -6.440 2.626 15.475 1.00 93.44 92 LYS A N 1
ATOM 760 C CA . LYS A 1 92 ? -7.525 3.061 16.370 1.00 93.44 92 LYS A CA 1
ATOM 761 C C . LYS A 1 92 ? -7.105 2.875 17.837 1.00 93.44 92 LYS A C 1
ATOM 763 O O . LYS A 1 92 ? -6.510 1.841 18.143 1.00 93.44 92 LYS A O 1
ATOM 768 N N . PRO A 1 93 ? -7.496 3.768 18.772 1.00 94.62 93 PRO A N 1
ATOM 769 C CA . PRO A 1 93 ? -7.138 3.638 20.190 1.00 94.62 93 PRO A CA 1
ATOM 770 C C . PRO A 1 93 ? -7.471 2.266 20.788 1.00 94.62 93 PRO A C 1
ATOM 772 O O . PRO A 1 93 ? -6.642 1.677 21.469 1.00 94.62 93 PRO A O 1
ATOM 775 N N . ALA A 1 94 ? -8.641 1.714 20.450 1.00 93.94 94 ALA A N 1
ATOM 776 C CA . ALA A 1 94 ? -9.050 0.385 20.898 1.00 93.94 94 ALA A CA 1
ATOM 777 C C . ALA A 1 94 ? -8.163 -0.743 20.333 1.00 93.94 94 ALA A C 1
ATOM 779 O O . ALA A 1 94 ? -7.904 -1.719 21.029 1.00 93.94 94 ALA A O 1
ATOM 780 N N . THR A 1 95 ? -7.675 -0.621 19.092 1.00 90.94 95 THR A N 1
ATOM 781 C CA . THR A 1 95 ? -6.745 -1.596 18.497 1.00 90.94 95 THR A CA 1
ATOM 782 C C . THR A 1 95 ? -5.375 -1.522 19.166 1.00 90.94 95 THR A C 1
ATOM 784 O O . THR A 1 95 ? -4.770 -2.554 19.439 1.00 90.94 95 THR A O 1
ATOM 787 N N . ILE A 1 96 ? -4.900 -0.310 19.469 1.00 90.25 96 ILE A N 1
ATOM 788 C CA . ILE A 1 96 ? -3.634 -0.092 20.180 1.00 90.25 96 ILE A CA 1
ATOM 789 C C . ILE A 1 96 ? -3.711 -0.687 21.589 1.00 90.25 96 ILE A C 1
ATOM 791 O O . ILE A 1 96 ? -2.821 -1.441 21.978 1.00 90.25 96 ILE A O 1
ATOM 795 N N . GLU A 1 97 ? -4.787 -0.401 22.325 1.00 93.19 97 GLU A N 1
ATOM 796 C CA . GLU A 1 97 ? -5.025 -0.962 23.657 1.00 93.19 97 GLU A CA 1
ATOM 797 C C . GLU A 1 97 ? -5.088 -2.496 23.613 1.00 93.19 97 GLU A C 1
ATOM 799 O O . GLU A 1 97 ? -4.408 -3.165 24.392 1.00 93.19 97 GLU A O 1
ATOM 804 N N . ALA A 1 98 ? -5.834 -3.064 22.660 1.00 91.38 98 ALA A N 1
ATOM 805 C CA . ALA A 1 98 ? -5.919 -4.511 22.486 1.00 91.38 98 ALA A CA 1
ATOM 806 C C . ALA A 1 98 ? -4.549 -5.143 22.192 1.00 91.38 98 ALA A C 1
ATOM 808 O O . ALA A 1 98 ? -4.239 -6.199 22.736 1.00 91.38 98 ALA A O 1
ATOM 809 N N . ASN A 1 99 ? -3.712 -4.493 21.377 1.00 88.25 99 ASN A N 1
ATOM 810 C CA . ASN A 1 99 ? -2.363 -4.972 21.077 1.00 88.25 99 ASN A CA 1
ATOM 811 C C . ASN A 1 99 ? -1.430 -4.897 22.297 1.00 88.25 99 ASN A C 1
ATOM 813 O O . ASN A 1 99 ? -0.627 -5.797 22.505 1.00 88.25 99 ASN A O 1
ATOM 817 N N . GLN A 1 100 ? -1.550 -3.863 23.134 1.00 87.81 100 GLN A N 1
ATOM 818 C CA . GLN A 1 100 ? -0.786 -3.747 24.386 1.00 87.81 100 GLN A CA 1
ATOM 819 C C . GLN A 1 100 ? -1.195 -4.794 25.429 1.00 87.81 100 GLN A C 1
ATOM 821 O O . GLN A 1 100 ? -0.370 -5.240 26.221 1.00 87.81 100 GLN A O 1
ATOM 826 N N . GLN A 1 101 ? -2.472 -5.175 25.442 1.00 90.56 101 GLN A N 1
ATOM 827 C CA . GLN A 1 101 ? -3.005 -6.207 26.333 1.00 90.56 101 GLN A CA 1
ATOM 828 C C . GLN A 1 101 ? -2.812 -7.626 25.778 1.00 90.56 101 GLN A C 1
ATOM 830 O O . GLN A 1 101 ? -3.083 -8.601 26.484 1.00 90.56 101 GLN A O 1
ATOM 835 N N . ALA A 1 102 ? -2.374 -7.762 24.523 1.00 88.50 102 ALA A N 1
ATOM 836 C CA . ALA A 1 102 ? -2.194 -9.053 23.884 1.00 88.50 102 ALA A CA 1
ATOM 837 C C . ALA A 1 102 ? -1.046 -9.823 24.548 1.00 88.50 102 ALA A C 1
ATOM 839 O O . ALA A 1 102 ? 0.087 -9.359 24.622 1.00 88.50 102 ALA A O 1
ATOM 840 N N . ILE A 1 103 ? -1.346 -11.039 25.003 1.00 86.81 103 ILE A N 1
ATOM 841 C CA . ILE A 1 103 ? -0.346 -11.988 25.492 1.00 86.81 103 ILE A CA 1
ATOM 842 C C . ILE A 1 103 ? -0.192 -13.050 24.413 1.00 86.81 103 ILE A C 1
ATOM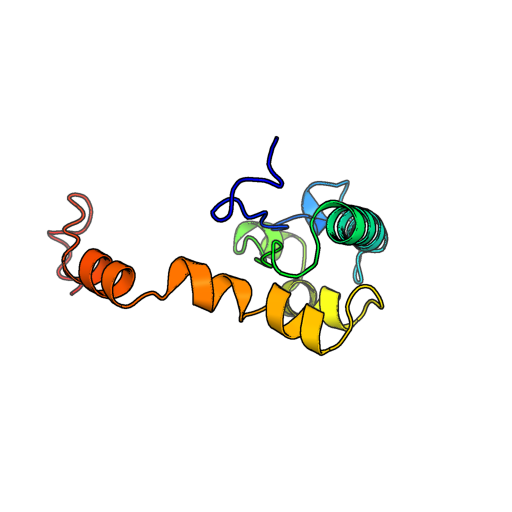 844 O O . ILE A 1 103 ? -1.030 -13.945 24.303 1.00 86.81 103 ILE A O 1
ATOM 848 N N . ASP A 1 104 ? 0.869 -12.950 23.617 1.00 85.62 104 ASP A N 1
ATOM 849 C CA . ASP A 1 104 ? 1.216 -13.999 22.664 1.00 85.62 104 ASP A CA 1
ATOM 850 C C . ASP A 1 104 ? 1.878 -15.170 23.420 1.00 85.62 104 ASP A C 1
ATOM 852 O O . ASP A 1 104 ? 2.946 -15.004 24.020 1.00 85.62 104 ASP A O 1
ATOM 856 N N . PRO A 1 105 ? 1.278 -16.379 23.415 1.00 87.75 105 PRO A N 1
ATOM 857 C CA . PRO A 1 105 ? 1.859 -17.545 24.071 1.00 87.75 105 PRO A CA 1
ATOM 858 C C . PRO A 1 105 ? 3.266 -17.907 23.581 1.00 87.75 105 PRO A C 1
ATOM 860 O O . PRO A 1 105 ? 3.996 -18.554 24.332 1.00 87.75 105 PRO A O 1
ATOM 863 N N . ALA A 1 106 ? 3.635 -17.520 22.356 1.00 87.62 106 ALA A N 1
ATOM 864 C CA . ALA A 1 106 ? 4.954 -17.761 21.779 1.00 87.62 106 ALA A CA 1
ATOM 865 C C . ALA A 1 106 ? 6.025 -16.790 22.300 1.00 87.62 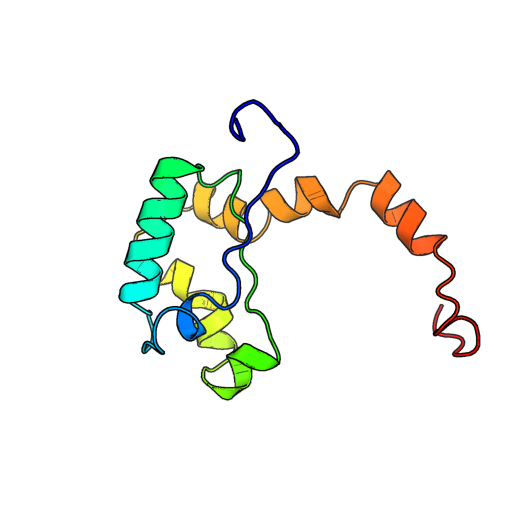106 ALA A C 1
ATOM 867 O O . ALA A 1 106 ? 7.205 -17.138 22.304 1.00 87.62 106 ALA A O 1
ATOM 868 N N . THR A 1 107 ? 5.634 -15.596 22.758 1.00 83.44 107 THR A N 1
ATOM 869 C CA . THR A 1 107 ? 6.574 -14.551 23.200 1.00 83.44 107 THR A CA 1
ATOM 870 C C . THR A 1 107 ? 6.454 -14.194 24.680 1.00 83.44 107 THR A C 1
ATOM 872 O O . THR A 1 107 ? 7.325 -13.495 25.199 1.00 83.44 107 THR A O 1
ATOM 875 N N . LYS A 1 108 ? 5.447 -14.720 25.394 1.00 83.31 108 LYS A N 1
ATOM 876 C CA . LYS A 1 108 ? 5.189 -14.425 26.818 1.00 83.31 108 LYS A CA 1
ATOM 877 C C . LYS A 1 108 ? 6.405 -14.620 27.737 1.00 83.31 108 LYS A C 1
ATOM 879 O O . LYS A 1 108 ? 6.546 -13.898 28.715 1.00 83.31 108 LYS A O 1
ATOM 884 N N . ASP A 1 109 ? 7.283 -15.573 27.415 1.00 88.81 109 ASP A N 1
ATOM 885 C CA . ASP A 1 109 ? 8.454 -15.923 28.229 1.00 88.81 109 ASP A CA 1
ATOM 886 C C . ASP A 1 109 ? 9.736 -15.202 27.757 1.00 88.81 109 ASP A C 1
ATOM 888 O O . ASP A 1 109 ? 10.795 -15.359 28.362 1.00 88.81 109 ASP A O 1
ATOM 892 N N . LEU A 1 110 ? 9.658 -14.407 26.679 1.00 84.00 110 LEU A N 1
ATOM 893 C CA . LEU A 1 110 ? 10.795 -13.674 26.107 1.00 84.00 110 LEU A CA 1
ATOM 894 C C . LEU A 1 110 ? 11.031 -12.307 26.772 1.00 84.00 110 LEU A C 1
ATOM 896 O O . LEU A 1 110 ? 12.062 -11.690 26.518 1.00 84.00 110 LEU A O 1
ATOM 900 N N . GLY A 1 111 ? 10.099 -11.829 27.607 1.00 73.38 111 GLY A N 1
ATOM 901 C CA . GLY A 1 111 ? 10.226 -10.549 28.318 1.00 73.38 111 GLY A CA 1
ATOM 902 C C . GLY A 1 111 ? 10.292 -9.327 27.394 1.00 73.38 111 GLY A C 1
ATOM 903 O O . GLY A 1 111 ? 11.005 -8.376 27.695 1.00 73.38 111 GLY A O 1
ATOM 904 N N . LEU A 1 112 ? 9.602 -9.370 26.249 1.00 68.00 112 LEU A N 1
ATOM 905 C CA . LEU A 1 112 ? 9.669 -8.344 25.197 1.00 68.00 112 LEU A CA 1
ATOM 906 C C . LEU A 1 112 ? 8.746 -7.127 25.421 1.00 68.00 112 LEU A C 1
ATOM 908 O O . LEU A 1 112 ? 8.552 -6.347 24.490 1.00 68.00 112 LEU A O 1
ATOM 912 N N . TYR A 1 113 ? 8.204 -6.947 26.630 1.00 59.09 113 TYR A N 1
ATOM 913 C CA . TYR A 1 113 ? 7.278 -5.863 26.981 1.00 59.09 113 TYR A CA 1
ATOM 914 C C . TYR A 1 113 ? 7.597 -5.275 28.355 1.00 59.09 113 TYR A C 1
ATOM 916 O O . TYR A 1 113 ? 7.828 -6.074 29.293 1.00 59.09 113 TYR A O 1
#

Foldseek 3Di:
DCVVPPQAADECEPVCPVVPNDDPLRVVSLVVVLVVCVVPNLLRYAYDHPPPVNCVPDPVCSSLCSVVVDPRDDPVSVCNHHPPSCCVNQVDPVNVVCVVVDDDPVCNVVPPD

Secondary structure (DSSP, 8-state):
--TT-TT--EE-TTHHHHSS---TT-HHHHHHHHHHHHHH-GGGEE----TTTGGGTS-HHHHHHTTTSSTTS-HHHHHIIIIIHHHHHH--HHHHHHHHH---TTTTTTT--

Organism: NCBI:txid361101

InterPro domains:
  IPR006680 Amidohydrolase-related [PF04909] (1-91)
  IPR032466 Metal-dependent hydrolase [SSF51556] (5-90)

pLDDT: mean 92.02, std 6.67, range [59.09, 98.38]

Sequence (113 aa):
MWKDLDNIYTDISAIQDIDSPDQFPFPKSEKNVRIAKEILGAKRIIWGTDSPWSATFNTYEELATWLEEVDIFSQEELEDVLYNTAERVYFKPATIEANQQAIDPATKDLGLY